Protein AF-A0A954C8W9-F1 (afdb_monomer)

pLDDT: mean 91.51, std 9.78, range [48.44, 98.56]

Structure (mmCIF, N/CA/C/O backbone):
data_AF-A0A954C8W9-F1
#
_entry.id   AF-A0A954C8W9-F1
#
loop_
_atom_site.group_PDB
_atom_site.id
_atom_site.type_symbol
_atom_site.label_atom_id
_atom_site.label_alt_id
_atom_site.label_comp_id
_atom_site.label_asym_id
_atom_site.label_entity_id
_atom_site.label_seq_id
_atom_site.pdbx_PDB_ins_code
_atom_site.Cartn_x
_atom_site.Cartn_y
_atom_site.Cartn_z
_atom_site.occupancy
_atom_site.B_iso_or_equiv
_atom_site.auth_seq_id
_atom_site.auth_comp_id
_atom_site.auth_asym_id
_atom_site.auth_atom_id
_atom_site.pdbx_PDB_model_num
ATOM 1 N N . MET A 1 1 ? 13.753 -8.294 11.358 1.00 48.44 1 MET A N 1
ATOM 2 C CA . MET A 1 1 ? 13.528 -7.026 12.084 1.00 48.44 1 MET A CA 1
ATOM 3 C C . MET A 1 1 ? 12.874 -6.088 11.092 1.00 48.44 1 MET A C 1
ATOM 5 O O . MET A 1 1 ? 13.459 -5.880 10.039 1.00 48.44 1 MET A O 1
ATOM 9 N N . ALA A 1 2 ? 11.647 -5.634 11.347 1.00 65.62 2 ALA A N 1
ATOM 10 C CA . ALA A 1 2 ? 11.047 -4.606 10.501 1.00 65.62 2 ALA A CA 1
ATOM 11 C C . ALA A 1 2 ? 11.844 -3.314 10.726 1.00 65.62 2 ALA A C 1
ATOM 13 O O . ALA A 1 2 ? 12.065 -2.955 11.882 1.00 65.62 2 ALA A O 1
ATOM 14 N N . GLY A 1 3 ? 12.338 -2.693 9.652 1.00 78.06 3 GLY A N 1
ATOM 15 C CA . GLY A 1 3 ? 13.024 -1.404 9.733 1.00 78.06 3 GLY A CA 1
ATOM 16 C C . GLY A 1 3 ? 12.122 -0.307 10.304 1.00 78.06 3 GLY A C 1
ATOM 17 O O . GLY A 1 3 ? 10.931 -0.526 10.557 1.00 78.06 3 GLY A O 1
ATOM 18 N N . ASP A 1 4 ? 12.692 0.876 10.507 1.00 88.81 4 ASP A N 1
ATOM 19 C CA . ASP A 1 4 ? 11.962 2.007 11.074 1.00 88.81 4 ASP A CA 1
ATOM 20 C C . ASP A 1 4 ? 10.761 2.384 10.198 1.00 88.81 4 ASP A C 1
ATOM 22 O O . ASP A 1 4 ? 10.874 2.575 8.985 1.00 88.81 4 ASP A O 1
ATOM 26 N N . LYS A 1 5 ? 9.582 2.486 10.821 1.00 86.94 5 LYS A N 1
ATOM 27 C CA . LYS A 1 5 ? 8.374 2.961 10.143 1.00 86.94 5 LYS A CA 1
ATOM 28 C C . LYS A 1 5 ? 8.391 4.483 10.142 1.00 86.94 5 LYS A C 1
ATOM 30 O O . LYS A 1 5 ? 8.453 5.095 11.206 1.00 86.94 5 LYS A O 1
ATOM 35 N N . VAL A 1 6 ? 8.262 5.080 8.965 1.00 92.31 6 VAL A N 1
ATOM 36 C CA . VAL A 1 6 ? 8.092 6.528 8.817 1.00 92.31 6 VAL A CA 1
ATOM 37 C C . VAL A 1 6 ? 6.614 6.823 8.573 1.00 92.31 6 VAL A C 1
ATOM 39 O O . VAL A 1 6 ? 5.982 6.170 7.745 1.00 92.31 6 VAL A O 1
ATOM 42 N N . SER A 1 7 ? 6.061 7.787 9.314 1.00 92.69 7 SER A N 1
ATOM 43 C CA . SER A 1 7 ? 4.696 8.273 9.101 1.00 92.69 7 SER A CA 1
ATOM 44 C C . SER A 1 7 ? 4.715 9.438 8.119 1.00 92.69 7 SER A C 1
ATOM 46 O O . SER A 1 7 ? 5.428 10.419 8.335 1.00 92.69 7 SER A O 1
ATOM 48 N N . ILE A 1 8 ? 3.944 9.314 7.044 1.00 93.19 8 ILE A N 1
ATOM 49 C CA . ILE A 1 8 ? 3.784 10.316 5.990 1.00 93.19 8 ILE A CA 1
ATOM 50 C C . ILE A 1 8 ? 2.312 10.384 5.586 1.00 93.19 8 ILE A C 1
ATOM 52 O O . ILE A 1 8 ? 1.576 9.409 5.743 1.00 93.19 8 ILE A O 1
ATOM 56 N N . SER A 1 9 ? 1.888 11.532 5.065 1.00 93.62 9 SER A N 1
ATOM 57 C CA . SER A 1 9 ? 0.517 11.743 4.598 1.00 93.62 9 SER A CA 1
ATOM 58 C C . SER A 1 9 ? 0.451 11.625 3.080 1.00 93.62 9 SER A C 1
ATOM 60 O O . SER A 1 9 ? 1.242 12.252 2.379 1.00 93.62 9 SER A O 1
ATOM 62 N N . PHE A 1 10 ? -0.523 10.864 2.588 1.00 91.50 10 PHE A N 1
ATOM 63 C CA . PHE A 1 10 ? -0.854 10.764 1.171 1.00 91.50 10 PHE A CA 1
ATOM 64 C C . PHE A 1 10 ? -2.315 11.131 0.947 1.00 91.50 10 PHE A C 1
ATOM 66 O O . PHE A 1 10 ? -3.174 10.806 1.768 1.00 91.50 10 PHE A O 1
ATOM 73 N N . GLU A 1 11 ? -2.593 11.748 -0.195 1.00 94.75 11 GLU A N 1
ATOM 74 C CA . GLU A 1 11 ? -3.948 11.912 -0.707 1.00 94.75 1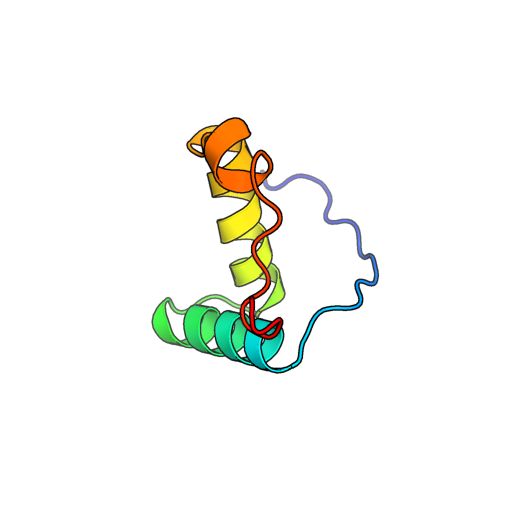1 GLU A CA 1
ATOM 75 C C . GLU A 1 11 ? -4.198 10.825 -1.753 1.00 94.75 11 GLU A C 1
ATOM 77 O O . GLU A 1 11 ? -3.517 10.759 -2.775 1.00 94.75 11 GLU A O 1
ATOM 82 N N . ILE A 1 12 ? -5.154 9.943 -1.472 1.00 93.62 12 ILE A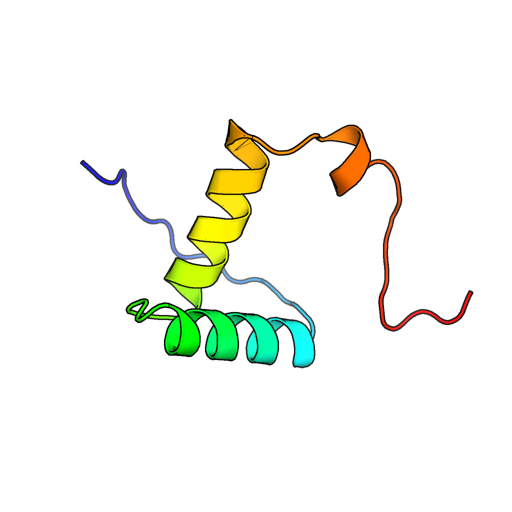 N 1
ATOM 83 C CA . ILE A 1 12 ? -5.614 8.893 -2.384 1.00 93.62 12 ILE A CA 1
ATOM 84 C C . ILE A 1 12 ? -7.140 8.878 -2.386 1.00 93.62 12 ILE A C 1
ATOM 86 O O . ILE A 1 12 ? -7.786 9.460 -1.513 1.00 93.62 12 ILE A O 1
ATOM 90 N N . GLN A 1 13 ? -7.729 8.208 -3.365 1.00 94.56 13 GLN A N 1
ATOM 91 C CA . GLN A 1 13 ? -9.175 8.175 -3.526 1.00 94.56 13 GLN A CA 1
ATOM 92 C C . GLN A 1 13 ? -9.855 7.291 -2.469 1.00 94.56 13 GLN A C 1
ATOM 94 O O . GLN A 1 13 ? -9.274 6.330 -1.962 1.00 94.56 13 GLN A O 1
ATOM 99 N N . GLU A 1 14 ? -11.109 7.607 -2.143 1.00 94.81 14 GLU A N 1
ATOM 100 C CA . GLU A 1 14 ? -11.865 6.959 -1.061 1.00 94.81 14 GLU A CA 1
ATOM 101 C C . GLU A 1 14 ? -12.019 5.442 -1.251 1.00 94.81 14 GLU A C 1
ATOM 103 O O . GLU A 1 14 ? -11.844 4.666 -0.314 1.00 94.81 14 GLU A O 1
ATOM 108 N N . ASP A 1 15 ? -12.270 4.998 -2.476 1.00 94.94 15 ASP A N 1
ATOM 109 C CA . ASP A 1 15 ? -12.358 3.586 -2.851 1.00 94.94 15 ASP A CA 1
ATOM 110 C C . ASP A 1 15 ? -11.012 2.853 -2.731 1.00 94.94 15 ASP A C 1
ATOM 112 O O . ASP A 1 15 ? -10.998 1.672 -2.387 1.00 94.94 15 ASP A O 1
ATOM 116 N N . ALA A 1 16 ? -9.878 3.542 -2.912 1.00 95.44 16 ALA A N 1
ATOM 117 C CA . ALA A 1 16 ? -8.568 2.963 -2.612 1.00 95.44 16 ALA A CA 1
ATOM 118 C C . ALA A 1 16 ? -8.399 2.741 -1.098 1.00 95.44 16 ALA A C 1
ATOM 120 O O . ALA A 1 16 ? -7.924 1.686 -0.677 1.00 95.44 16 ALA A O 1
ATOM 121 N N . VAL A 1 17 ? -8.855 3.685 -0.263 1.00 96.56 17 VAL A N 1
ATOM 122 C CA . VAL A 1 17 ? -8.875 3.508 1.201 1.00 96.56 17 VAL A CA 1
ATOM 123 C C . VAL A 1 17 ? -9.798 2.353 1.595 1.00 96.56 17 VAL A C 1
ATOM 125 O O . V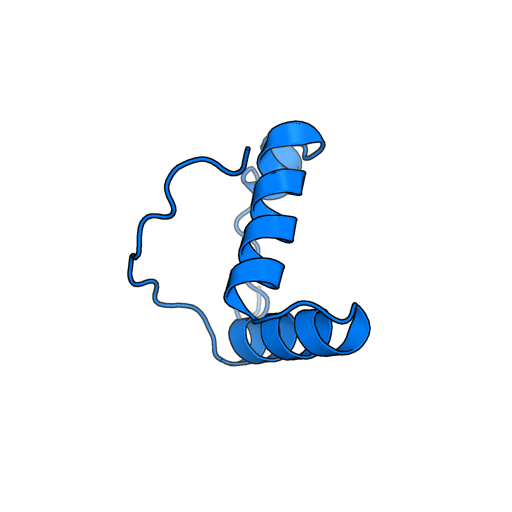AL A 1 17 ? -9.407 1.509 2.401 1.00 96.56 17 VAL A O 1
ATOM 128 N N . ALA A 1 18 ? -10.995 2.276 1.008 1.00 97.44 18 ALA A N 1
ATOM 129 C CA . ALA A 1 18 ? -11.941 1.192 1.257 1.00 97.44 18 ALA A CA 1
ATOM 130 C C . ALA A 1 18 ? -11.362 -0.173 0.857 1.00 97.44 18 ALA A C 1
ATOM 132 O O . ALA A 1 18 ? -11.513 -1.142 1.601 1.00 97.44 18 ALA A O 1
ATOM 133 N N . PHE A 1 19 ? -10.658 -0.245 -0.276 1.00 97.44 19 PHE A N 1
ATOM 134 C 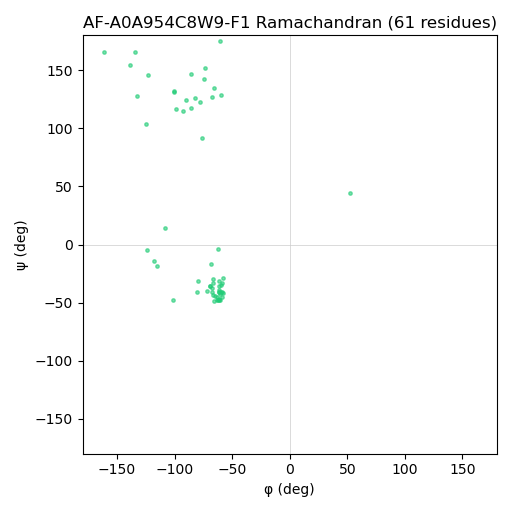CA . PHE A 1 19 ? -9.954 -1.449 -0.709 1.00 97.44 19 PHE A CA 1
ATOM 135 C C . PHE A 1 19 ? -8.879 -1.873 0.300 1.00 97.44 19 PHE A C 1
ATOM 137 O O . PHE A 1 19 ? -8.845 -3.037 0.698 1.00 97.44 19 PHE A O 1
ATOM 144 N N . LEU A 1 20 ? -8.039 -0.944 0.771 1.00 98.19 20 LEU A N 1
ATOM 145 C CA . LEU A 1 20 ? -7.006 -1.243 1.771 1.00 98.19 20 LEU A CA 1
ATOM 146 C C . LEU A 1 20 ? -7.606 -1.752 3.089 1.00 98.19 20 LEU A C 1
ATOM 148 O O . LEU A 1 20 ? -7.085 -2.711 3.658 1.00 98.19 20 LEU A O 1
ATOM 152 N N . THR A 1 21 ? -8.709 -1.157 3.551 1.00 98.12 21 THR A N 1
ATOM 153 C CA . THR A 1 21 ? -9.442 -1.628 4.738 1.00 98.12 21 THR A CA 1
ATOM 154 C C . THR A 1 21 ? -9.983 -3.044 4.530 1.00 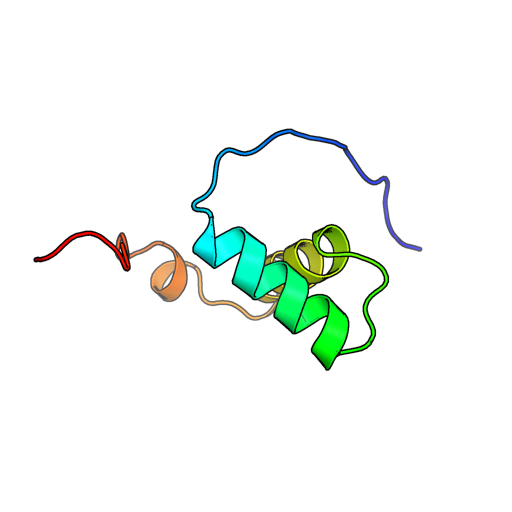98.12 21 THR A C 1
ATOM 156 O O . THR A 1 21 ? -9.733 -3.915 5.359 1.00 98.12 21 THR A O 1
ATOM 159 N N . GLN A 1 22 ? -10.635 -3.315 3.393 1.00 98.38 22 GLN A N 1
ATOM 160 C CA . GLN A 1 22 ? -11.154 -4.651 3.075 1.00 98.38 22 GLN A CA 1
ATOM 161 C C . GLN A 1 22 ? -10.042 -5.703 2.990 1.00 98.38 22 GLN A C 1
ATOM 163 O O . GLN A 1 22 ? -10.229 -6.836 3.428 1.00 98.38 22 GLN A O 1
ATOM 168 N N . MET A 1 23 ? -8.880 -5.357 2.425 1.00 98.56 23 MET A N 1
ATOM 169 C CA . MET A 1 23 ? -7.739 -6.276 2.369 1.00 98.56 23 MET A CA 1
ATOM 170 C C . MET A 1 23 ? -7.139 -6.512 3.754 1.00 98.56 23 MET A C 1
ATOM 172 O O . MET A 1 23 ? -6.736 -7.637 4.046 1.00 98.56 23 MET A O 1
ATOM 176 N N . ALA A 1 24 ? -7.111 -5.494 4.618 1.00 98.38 24 ALA A N 1
ATOM 177 C CA . ALA A 1 24 ? -6.678 -5.676 5.995 1.00 98.38 24 ALA A CA 1
ATOM 178 C C . ALA A 1 24 ? -7.589 -6.658 6.744 1.00 98.38 24 ALA A C 1
ATOM 180 O O . ALA A 1 24 ? -7.088 -7.615 7.323 1.00 98.38 24 ALA A O 1
ATOM 181 N N . GLU A 1 25 ? -8.909 -6.497 6.650 1.00 98.31 25 GLU A N 1
ATOM 182 C CA . GLU A 1 25 ? -9.873 -7.414 7.274 1.00 98.31 25 GLU A CA 1
ATOM 183 C C . GLU A 1 25 ? -9.785 -8.831 6.691 1.00 98.31 25 GLU A C 1
ATOM 185 O O . GLU A 1 25 ? -9.695 -9.812 7.427 1.00 98.31 25 GLU A O 1
ATOM 190 N N . LYS A 1 26 ? -9.765 -8.953 5.357 1.00 98.50 26 LYS A N 1
ATOM 191 C CA . LYS A 1 26 ? -9.749 -10.246 4.655 1.00 98.50 26 LYS A CA 1
ATOM 192 C C . LYS A 1 26 ? -8.534 -11.106 5.006 1.00 98.50 26 LYS A C 1
ATOM 194 O O . LYS A 1 26 ? -8.648 -12.331 5.014 1.00 98.50 26 LYS A O 1
ATOM 199 N N . TYR A 1 27 ? -7.382 -10.481 5.234 1.00 98.19 27 TYR A N 1
ATOM 200 C CA . TYR A 1 27 ? -6.120 -11.170 5.512 1.00 98.19 27 TYR A CA 1
ATOM 201 C C . TYR A 1 27 ? -5.660 -11.030 6.971 1.00 98.19 27 TYR A C 1
ATOM 203 O O . TYR A 1 27 ? -4.504 -11.336 7.256 1.00 98.19 27 TYR A O 1
A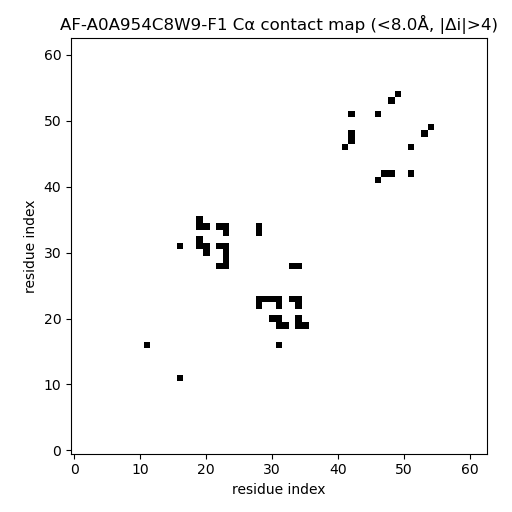TOM 211 N N . ASP A 1 28 ? -6.543 -10.585 7.874 1.00 97.75 28 ASP A N 1
ATOM 212 C CA . ASP A 1 28 ? -6.263 -10.404 9.308 1.00 97.75 28 ASP A CA 1
ATOM 213 C C . ASP A 1 28 ? -4.999 -9.555 9.573 1.00 97.75 28 ASP A C 1
ATOM 215 O O . ASP A 1 28 ? -4.119 -9.884 10.372 1.00 97.75 28 ASP A O 1
ATOM 219 N N . LEU A 1 29 ? -4.867 -8.454 8.828 1.00 97.69 29 LEU A N 1
ATOM 220 C CA . LEU A 1 29 ? -3.788 -7.487 9.001 1.00 97.69 29 LEU A CA 1
ATOM 221 C C . LEU A 1 29 ? -4.175 -6.460 10.077 1.00 97.69 29 LEU A C 1
ATOM 223 O O . LEU A 1 29 ? -5.333 -6.058 10.160 1.00 97.69 29 LEU A O 1
ATOM 227 N N . PRO A 1 30 ? -3.202 -5.956 10.857 1.00 96.19 30 PRO A N 1
ATOM 228 C CA . PRO A 1 30 ? -3.470 -5.060 11.983 1.00 96.19 30 PRO A CA 1
ATOM 229 C C . PRO A 1 30 ? -4.139 -3.738 11.588 1.00 96.19 30 PRO A C 1
ATOM 231 O O . PRO A 1 30 ? -4.869 -3.161 12.386 1.00 96.19 30 PRO A O 1
ATOM 234 N N . ASP A 1 31 ? -3.852 -3.228 10.390 1.00 96.31 31 ASP A N 1
ATOM 235 C CA . ASP A 1 31 ? -4.370 -1.959 9.896 1.00 96.31 31 ASP A CA 1
ATOM 236 C C . ASP A 1 31 ? -4.253 -1.857 8.367 1.00 96.31 31 ASP A C 1
ATOM 238 O O . ASP A 1 31 ? -3.518 -2.603 7.704 1.00 96.31 31 ASP A O 1
ATOM 242 N N . ARG A 1 32 ? -4.957 -0.870 7.801 1.00 96.12 32 ARG A N 1
ATOM 243 C CA . ARG A 1 32 ? -4.829 -0.489 6.386 1.00 96.12 32 ARG A CA 1
ATOM 244 C C . ARG A 1 32 ? -3.396 -0.090 6.016 1.00 96.12 32 ARG A C 1
ATOM 246 O O . ARG A 1 32 ? -2.976 -0.315 4.886 1.00 96.12 32 ARG A O 1
ATOM 253 N N . ASP A 1 33 ? -2.620 0.437 6.966 1.00 95.62 33 ASP A N 1
ATOM 254 C CA . ASP A 1 33 ? -1.220 0.804 6.742 1.00 95.62 33 ASP A CA 1
ATOM 255 C C . ASP A 1 33 ? -0.371 -0.448 6.475 1.00 95.62 33 ASP A C 1
ATOM 257 O O . ASP A 1 33 ? 0.578 -0.417 5.691 1.00 95.62 33 ASP A O 1
ATOM 261 N N . LYS A 1 34 ? -0.702 -1.589 7.092 1.00 96.25 34 LYS A N 1
ATOM 262 C CA . LYS A 1 34 ? -0.066 -2.874 6.808 1.00 96.25 34 LYS A CA 1
ATOM 263 C C . LYS A 1 34 ? -0.500 -3.402 5.454 1.00 96.25 34 LYS A C 1
ATOM 265 O O . LYS A 1 34 ? 0.374 -3.894 4.747 1.00 96.25 34 LYS A O 1
ATOM 270 N N . ALA A 1 35 ? -1.769 -3.264 5.081 1.00 97.94 35 ALA A N 1
ATOM 271 C CA . ALA A 1 35 ? -2.221 -3.614 3.736 1.00 97.94 35 ALA A CA 1
ATOM 272 C C . ALA A 1 35 ? -1.467 -2.807 2.661 1.00 97.94 35 ALA A C 1
ATOM 274 O O . ALA A 1 35 ? -0.953 -3.391 1.709 1.00 97.94 35 ALA A O 1
ATOM 275 N N . LEU A 1 36 ? -1.299 -1.494 2.860 1.00 96.75 36 LEU A N 1
ATOM 276 C CA . LEU A 1 36 ? -0.517 -0.645 1.958 1.00 96.75 36 LEU A CA 1
ATOM 277 C C . LEU A 1 36 ? 0.947 -1.095 1.885 1.00 96.75 36 LEU A C 1
ATOM 279 O O . LEU A 1 36 ? 1.479 -1.252 0.791 1.00 96.75 36 LEU A O 1
ATOM 283 N N . ARG A 1 37 ? 1.589 -1.358 3.033 1.00 95.31 37 ARG A N 1
ATOM 284 C CA . ARG A 1 37 ? 2.964 -1.885 3.058 1.00 95.31 37 ARG A CA 1
ATOM 285 C C . ARG A 1 37 ? 3.083 -3.203 2.299 1.00 95.31 37 ARG A C 1
ATOM 287 O O . ARG A 1 37 ? 4.030 -3.348 1.555 1.00 95.31 37 ARG A O 1
ATOM 294 N N . VAL A 1 38 ? 2.124 -4.125 2.427 1.00 96.75 38 VAL A N 1
ATOM 295 C CA . VAL A 1 38 ? 2.139 -5.394 1.672 1.00 96.75 38 VAL A CA 1
ATOM 296 C C . VAL A 1 38 ? 2.114 -5.149 0.159 1.00 96.75 38 VAL A C 1
ATOM 298 O O . VAL A 1 38 ? 2.869 -5.792 -0.564 1.00 96.75 38 VAL A O 1
ATOM 301 N N . LEU A 1 39 ? 1.300 -4.202 -0.324 1.00 96.62 39 LEU A N 1
ATOM 302 C CA . LEU A 1 39 ? 1.278 -3.836 -1.747 1.00 96.62 39 LEU A CA 1
ATOM 303 C C . LEU A 1 39 ? 2.605 -3.219 -2.206 1.00 96.62 39 LEU A C 1
ATOM 305 O O . LEU A 1 39 ? 3.114 -3.586 -3.262 1.00 96.62 39 LEU A O 1
ATOM 309 N N . VAL A 1 40 ? 3.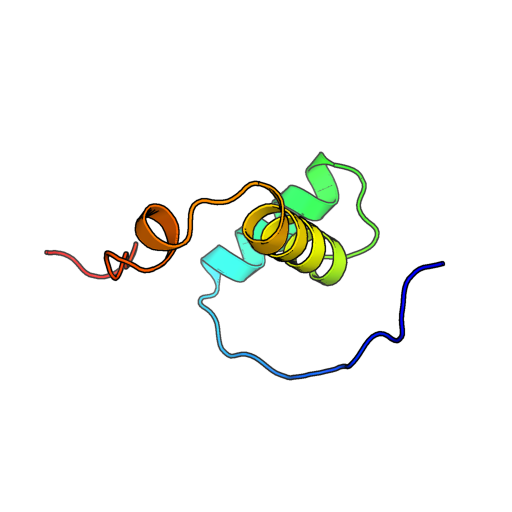169 -2.303 -1.415 1.00 95.44 40 VAL A N 1
ATOM 310 C CA . VAL A 1 40 ? 4.450 -1.650 -1.727 1.00 95.44 40 VAL A CA 1
ATOM 311 C C . VAL A 1 40 ? 5.603 -2.660 -1.681 1.00 95.44 40 VAL A C 1
ATOM 313 O O . VAL A 1 40 ? 6.415 -2.690 -2.598 1.00 95.44 40 VAL A O 1
ATOM 316 N N . ASP A 1 41 ? 5.638 -3.532 -0.672 1.00 96.06 41 ASP A N 1
ATOM 317 C CA . ASP A 1 41 ? 6.635 -4.597 -0.518 1.00 96.06 41 ASP A CA 1
ATOM 318 C C . ASP A 1 41 ? 6.608 -5.555 -1.720 1.00 96.06 41 ASP A C 1
ATOM 320 O O . ASP A 1 41 ? 7.669 -5.952 -2.202 1.00 96.06 41 ASP A O 1
ATOM 324 N N . TYR A 1 42 ? 5.412 -5.905 -2.215 1.00 97.06 42 TYR A N 1
ATOM 325 C CA . TYR A 1 42 ? 5.245 -6.707 -3.430 1.00 97.06 42 TYR A CA 1
ATOM 326 C C . TYR A 1 42 ? 5.746 -5.957 -4.667 1.00 97.06 42 TYR A C 1
ATOM 328 O O . TYR A 1 42 ? 6.548 -6.495 -5.424 1.00 97.06 42 TYR A O 1
ATOM 336 N N . ALA A 1 43 ? 5.347 -4.693 -4.844 1.00 96.38 43 ALA A N 1
ATOM 337 C CA . ALA A 1 43 ? 5.804 -3.864 -5.958 1.00 96.38 43 ALA A CA 1
ATOM 338 C C . ALA A 1 43 ? 7.335 -3.689 -5.987 1.00 96.38 43 ALA A C 1
ATOM 340 O O . ALA A 1 43 ? 7.913 -3.595 -7.064 1.00 96.38 43 ALA A O 1
ATOM 341 N N . MET A 1 44 ? 7.990 -3.661 -4.821 1.00 95.50 44 MET A N 1
ATOM 342 C CA . MET A 1 44 ? 9.445 -3.523 -4.697 1.00 95.50 44 MET A CA 1
ATOM 343 C C . MET A 1 44 ? 10.223 -4.823 -4.940 1.00 95.50 44 MET A C 1
ATOM 345 O O . MET A 1 44 ? 11.377 -4.752 -5.357 1.00 95.50 44 MET A O 1
ATOM 349 N N . GLN A 1 45 ? 9.649 -5.984 -4.613 1.00 96.00 45 GLN A N 1
ATOM 350 C CA . GLN A 1 45 ? 10.352 -7.274 -4.669 1.00 96.00 45 GLN A CA 1
ATOM 351 C C . GLN A 1 45 ? 10.001 -8.090 -5.912 1.00 96.00 45 GLN A C 1
ATOM 353 O O . GLN A 1 45 ? 10.898 -8.598 -6.581 1.00 96.00 45 GLN A O 1
ATOM 358 N N . ASP A 1 46 ? 8.708 -8.210 -6.203 1.00 95.62 46 ASP A N 1
ATOM 359 C CA . ASP A 1 46 ? 8.172 -9.128 -7.211 1.00 95.62 46 ASP A CA 1
ATOM 360 C C . ASP A 1 46 ? 7.500 -8.392 -8.384 1.00 95.62 46 ASP A C 1
ATOM 362 O O . ASP A 1 46 ? 7.271 -8.981 -9.441 1.00 95.62 46 ASP A O 1
ATOM 366 N N . GLY A 1 47 ? 7.139 -7.120 -8.195 1.00 92.44 47 GLY A N 1
ATOM 367 C CA . GLY A 1 47 ? 6.430 -6.315 -9.183 1.00 92.44 47 GLY A CA 1
ATOM 368 C C . GLY A 1 47 ? 7.310 -5.856 -10.345 1.00 92.44 47 GLY A C 1
ATOM 369 O O . GLY A 1 47 ? 8.464 -5.474 -10.166 1.00 92.44 47 GLY A O 1
ATOM 370 N N . ASP A 1 48 ? 6.733 -5.831 -11.546 1.00 95.38 48 ASP A N 1
ATOM 371 C CA . ASP A 1 48 ? 7.360 -5.222 -12.720 1.00 95.38 48 ASP A CA 1
ATOM 372 C C . ASP A 1 48 ? 7.047 -3.717 -12.761 1.00 95.38 48 ASP A C 1
ATOM 374 O O . ASP A 1 48 ? 5.888 -3.307 -12.874 1.00 95.38 48 ASP A O 1
ATOM 378 N N . ALA A 1 49 ? 8.089 -2.887 -12.670 1.00 93.06 49 ALA A N 1
ATOM 379 C CA . ALA A 1 49 ? 7.964 -1.434 -12.663 1.00 93.06 49 ALA A CA 1
ATOM 380 C C . ALA A 1 49 ? 7.329 -0.881 -13.949 1.00 93.06 49 ALA A C 1
ATOM 382 O O . ALA A 1 49 ? 6.540 0.061 -13.865 1.00 93.06 49 ALA A O 1
ATOM 383 N N . GLU A 1 50 ? 7.602 -1.475 -15.114 1.00 94.06 50 GLU A N 1
ATOM 384 C CA . GLU A 1 50 ? 6.987 -1.048 -16.379 1.00 94.06 50 GLU A CA 1
ATOM 385 C C . GLU A 1 50 ? 5.487 -1.359 -16.378 1.00 94.06 50 GLU A C 1
ATOM 387 O O . GLU A 1 50 ? 4.675 -0.548 -16.817 1.00 94.06 50 GLU A O 1
ATOM 392 N N . VAL A 1 51 ? 5.079 -2.493 -15.800 1.00 92.38 51 VAL A N 1
ATOM 393 C CA . VAL A 1 51 ? 3.654 -2.846 -15.677 1.00 92.38 51 VAL A CA 1
ATOM 394 C C . VAL A 1 51 ? 2.929 -1.938 -14.682 1.00 92.38 51 VAL A C 1
ATOM 396 O O . VAL A 1 51 ? 1.745 -1.641 -14.876 1.00 92.38 51 VAL A O 1
ATOM 399 N N . ILE A 1 52 ? 3.604 -1.526 -13.607 1.00 93.00 52 ILE A N 1
ATOM 400 C CA . ILE A 1 52 ? 3.017 -0.714 -12.532 1.00 93.00 52 ILE A CA 1
ATOM 401 C C . ILE A 1 52 ? 2.958 0.771 -12.916 1.00 93.00 52 ILE A C 1
ATOM 403 O O . ILE A 1 52 ? 1.949 1.416 -12.634 1.00 93.00 52 ILE A O 1
ATOM 407 N N . PHE A 1 53 ? 4.003 1.304 -13.555 1.00 93.31 53 PHE A N 1
ATOM 408 C CA . PHE A 1 53 ? 4.175 2.744 -13.792 1.00 93.31 53 PHE A CA 1
ATOM 409 C C . PHE A 1 53 ? 4.218 3.155 -15.270 1.00 93.31 53 PHE A C 1
ATOM 411 O O . PHE A 1 53 ? 4.088 4.345 -15.554 1.00 93.31 53 PHE A O 1
ATOM 418 N N . GLY A 1 54 ? 4.387 2.219 -16.211 1.00 92.94 54 GLY A N 1
ATOM 419 C CA . GLY A 1 54 ? 4.476 2.518 -17.648 1.00 92.94 54 GLY A CA 1
ATOM 420 C C . GLY A 1 54 ? 3.169 3.026 -18.266 1.00 92.94 54 GLY A C 1
ATOM 421 O O . GLY A 1 54 ? 3.184 3.650 -19.324 1.00 92.94 54 GLY A O 1
ATOM 422 N N . GLU A 1 55 ? 2.041 2.821 -17.585 1.00 88.19 55 GLU A N 1
ATOM 423 C CA . GLU A 1 55 ? 0.730 3.340 -17.967 1.00 88.19 55 GLU A CA 1
ATOM 424 C C . GLU A 1 55 ? 0.051 3.983 -16.754 1.00 88.19 55 GLU A C 1
ATOM 426 O O . GLU A 1 55 ? -0.094 3.361 -15.697 1.00 88.19 55 GLU A O 1
ATOM 431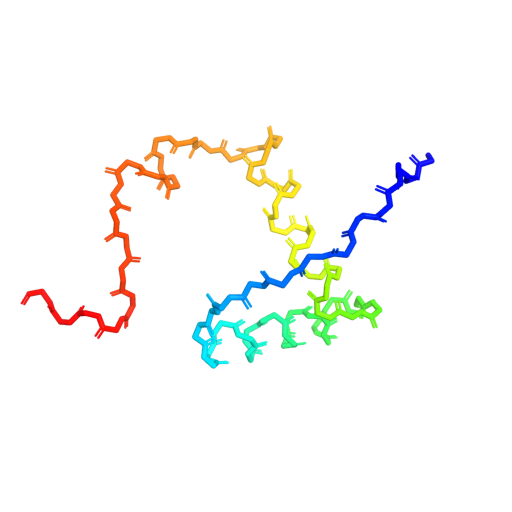 N N . VAL A 1 56 ? -0.400 5.230 -16.904 1.00 84.00 56 VAL A N 1
ATOM 432 C CA . VAL A 1 56 ? -1.148 5.924 -15.850 1.00 84.00 56 VAL A CA 1
ATOM 433 C C . VAL A 1 56 ? -2.571 5.375 -15.816 1.00 84.00 56 VAL A C 1
ATOM 435 O O . VAL A 1 56 ? -3.463 5.863 -16.505 1.00 84.00 56 VAL A O 1
ATOM 438 N N . ARG A 1 57 ? -2.792 4.347 -14.992 1.00 82.19 57 ARG A N 1
ATOM 439 C CA . ARG A 1 57 ? -4.127 3.778 -14.776 1.00 82.19 57 ARG A CA 1
ATOM 440 C C . ARG A 1 57 ? -4.931 4.659 -13.834 1.00 82.19 57 ARG A C 1
ATOM 442 O O . ARG A 1 57 ? -4.557 4.865 -12.680 1.00 82.19 57 ARG A O 1
ATOM 449 N N . CYS A 1 58 ? -6.082 5.121 -14.301 1.00 84.31 58 CYS A N 1
ATOM 450 C CA . CYS A 1 58 ? -7.031 5.867 -13.492 1.00 84.31 58 CYS A CA 1
ATOM 451 C C . CYS A 1 58 ? -8.397 5.182 -13.556 1.00 84.31 58 CYS A C 1
ATOM 453 O O . CYS A 1 58 ? -9.133 5.352 -14.515 1.00 84.31 58 CYS A O 1
ATOM 455 N N . LEU A 1 59 ? -8.780 4.458 -12.496 1.00 83.81 59 LEU A N 1
ATOM 456 C CA . LEU A 1 59 ? -10.080 3.760 -12.401 1.00 83.81 59 LEU A CA 1
ATOM 457 C C . LEU A 1 59 ? -11.312 4.692 -12.434 1.00 83.81 59 LEU A C 1
ATOM 459 O O . LEU A 1 59 ? -12.442 4.224 -12.355 1.00 83.81 59 LEU A O 1
ATOM 463 N N . ARG A 1 60 ? -11.090 6.010 -12.458 1.00 84.06 60 ARG A N 1
ATOM 464 C CA . ARG A 1 60 ? -12.112 7.067 -12.378 1.00 84.06 60 ARG A CA 1
ATOM 465 C C . ARG A 1 60 ? -12.049 8.031 -13.556 1.00 84.06 60 ARG A C 1
ATOM 467 O O . ARG A 1 60 ? -12.864 8.942 -13.626 1.00 84.06 60 ARG A O 1
ATOM 474 N N . CYS A 1 61 ? -11.056 7.873 -14.421 1.00 80.44 61 CYS A N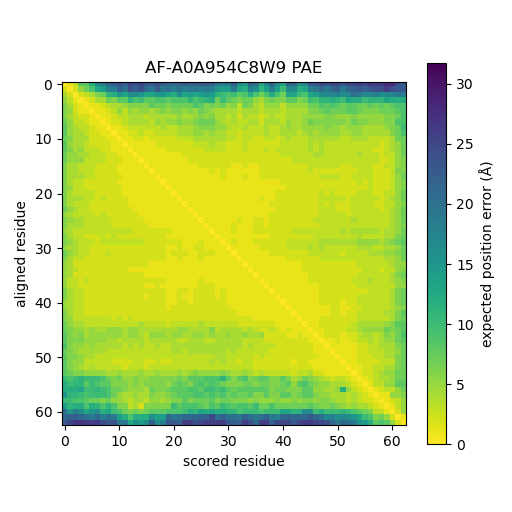 1
ATOM 475 C CA . CYS A 1 61 ? -10.964 8.633 -15.645 1.00 80.44 61 CYS A CA 1
ATOM 476 C C . CYS A 1 61 ? -11.656 7.762 -16.687 1.00 80.44 61 CYS A C 1
ATOM 478 O O . CYS A 1 61 ? -11.237 6.630 -16.915 1.00 80.44 61 CYS A O 1
ATOM 480 N N . GLU A 1 62 ? -12.773 8.244 -17.218 1.00 62.72 62 GLU A N 1
ATOM 481 C CA . GLU A 1 62 ? -13.302 7.710 -18.469 1.00 62.72 62 GLU A CA 1
ATOM 482 C C . GLU A 1 62 ? -12.277 8.068 -19.560 1.00 62.72 62 GLU A C 1
ATOM 484 O O . GLU A 1 62 ? -11.741 9.179 -19.527 1.00 62.72 62 GLU A O 1
ATOM 489 N N . ASP A 1 63 ? -11.941 7.110 -20.430 1.00 60.12 63 ASP A N 1
ATOM 490 C CA . ASP A 1 63 ? -10.999 7.304 -21.546 1.00 60.12 63 ASP A CA 1
ATOM 491 C C . ASP A 1 63 ? -11.329 8.535 -22.415 1.00 60.12 63 ASP A C 1
ATOM 493 O O . ASP A 1 63 ? -12.528 8.761 -22.718 1.00 60.12 63 ASP A O 1
#

Mean predicted aligned error: 4.43 Å

Secondary structure (DSSP, 8-state):
---PPPP------HHHHHHHHHHHHHTT-S-HHHHHHHHHHHHHHT--HHHHHSS---TT---

Solvent-accessible surface area (backbone atoms only — not comparable to full-atom values): 4140 Å² total; per-residue (Å²): 131,87,72,90,84,80,90,81,89,83,92,75,58,72,68,58,53,52,49,28,43,51,50,7,63,76,67,75,42,97,36,41,70,50,35,50,46,52,54,51,53,40,47,74,74,76,45,56,63,61,78,66,62,69,52,90,83,50,101,81,59,81,133

Foldseek 3Di:
DDPDDDDDDDDDDPVLLVVLQVQCVVVVNPDSVVSVVVVVVCCVPPNDCCVVPVDDDDPPDDD

Sequence (63 aa):
MAGDKVSISFEIQEDAVAFLTQMAEKYDLPDRDKALRVLVDYAMQDGDAEVIFGEVRCLRCED

Radius of gyration: 13.43 Å; Cα contacts (8 Å, |Δi|>4): 27; chains: 1; bounding box: 27×23×34 Å